Protein AF-A0A089M1X4-F1 (afdb_monomer_lite)

Sequence (111 aa):
MLKLSGKDESFINGYEDIHYHYIYPRDLEDVSRQVPHSAPTNIDGYKPVYIDMWSKLSNYWDVDEIKKSIRIIAKDFLGLYTENVEFIDIPTFEETKLSYEQDYKPFVNEN

Secondary structure (DSSP, 8-state):
-----SS-HHHHHSS-SEEEEEEPPSSTTGGGG--SSSPPP-TTSPPPSEEEEEE-S-SS--HHHHHHHHHHHHHHHH----S---------HHHHHHHIIIIIHHHH---

Radius of gyration: 15.48 Å; chains: 1; bounding box: 36×33×36 Å

Structure (mmCIF, N/CA/C/O backbone):
data_AF-A0A089M1X4-F1
#
_entry.id   AF-A0A089M1X4-F1
#
loop_
_atom_site.group_PDB
_atom_site.id
_atom_site.type_symbol
_atom_site.label_atom_id
_atom_site.label_alt_id
_atom_site.label_comp_id
_atom_site.label_asym_id
_atom_site.label_entity_id
_atom_site.label_seq_id
_atom_site.pdbx_PDB_ins_code
_atom_site.Cartn_x
_atom_site.Cartn_y
_atom_site.Cartn_z
_atom_site.occupancy
_atom_site.B_iso_or_equiv
_atom_site.auth_seq_id
_atom_site.auth_comp_id
_atom_site.auth_asym_id
_atom_site.auth_atom_id
_atom_site.pdbx_PDB_model_num
ATOM 1 N N . MET A 1 1 ? -15.295 19.631 -4.285 1.00 28.47 1 MET A N 1
ATOM 2 C CA . MET A 1 1 ? -15.357 18.443 -5.159 1.00 28.47 1 MET A CA 1
ATOM 3 C C . MET A 1 1 ? -14.029 18.376 -5.895 1.00 28.47 1 MET A C 1
ATOM 5 O O . MET A 1 1 ? -13.820 19.151 -6.817 1.00 28.47 1 MET A O 1
ATOM 9 N N . LEU A 1 2 ? -13.088 17.576 -5.392 1.00 27.77 2 LEU A N 1
ATOM 10 C CA . LEU A 1 2 ? -11.815 17.336 -6.073 1.00 27.77 2 LEU A CA 1
ATOM 11 C C . LEU A 1 2 ? -12.088 16.350 -7.207 1.00 27.77 2 LEU A C 1
ATOM 13 O O . LEU A 1 2 ? -12.597 15.259 -6.968 1.00 27.77 2 LEU A O 1
ATOM 17 N N . LYS A 1 3 ? -11.838 16.784 -8.441 1.00 27.38 3 LYS A N 1
ATOM 18 C CA . LYS A 1 3 ? -11.989 15.965 -9.639 1.00 27.38 3 LYS A CA 1
ATOM 19 C C . LYS A 1 3 ? -10.617 15.362 -9.928 1.00 27.38 3 LYS A C 1
ATOM 21 O O . LYS A 1 3 ? -9.752 16.055 -10.450 1.00 27.38 3 LYS A O 1
ATOM 26 N N . LEU A 1 4 ? -10.407 14.118 -9.511 1.00 41.12 4 LEU A N 1
ATOM 27 C CA . LEU A 1 4 ? -9.231 13.348 -9.905 1.00 41.12 4 LEU A CA 1
ATOM 28 C C . LEU A 1 4 ? -9.490 12.849 -11.331 1.00 41.12 4 LEU A C 1
ATOM 30 O O . LEU A 1 4 ? -10.476 12.159 -11.581 1.00 41.12 4 LEU A O 1
ATOM 34 N N . SER A 1 5 ? -8.685 13.305 -12.286 1.00 40.34 5 SER A N 1
ATOM 35 C CA . SER A 1 5 ? -8.747 12.864 -13.678 1.00 40.34 5 SER A CA 1
ATOM 36 C C . SER A 1 5 ? -7.725 11.759 -13.915 1.00 40.34 5 SER A C 1
ATOM 38 O O . SER A 1 5 ? -6.541 12.003 -13.708 1.00 40.34 5 SER A O 1
ATOM 40 N N . GLY A 1 6 ? -8.180 10.614 -14.431 1.00 51.19 6 GLY A N 1
ATOM 41 C CA . GLY A 1 6 ? -7.331 9.589 -15.046 1.00 51.19 6 GLY A CA 1
ATOM 42 C C . GLY A 1 6 ? -7.354 8.239 -14.328 1.00 51.19 6 GLY A C 1
ATOM 43 O O . GLY A 1 6 ? -7.007 8.174 -13.160 1.00 51.19 6 GLY A O 1
ATOM 44 N N . LYS A 1 7 ? -7.736 7.194 -15.083 1.00 51.78 7 LYS A N 1
ATOM 45 C CA . LYS A 1 7 ? -7.673 5.750 -14.774 1.00 51.78 7 LYS A CA 1
ATOM 46 C C . LYS A 1 7 ? -8.398 5.308 -13.502 1.00 51.78 7 LYS A C 1
ATOM 48 O O . LYS A 1 7 ? -7.845 5.365 -12.422 1.00 51.78 7 LYS A O 1
ATOM 53 N N . ASP A 1 8 ? -9.649 4.887 -13.696 1.00 63.62 8 ASP A N 1
ATOM 54 C CA . ASP A 1 8 ? -10.321 3.759 -13.010 1.00 63.62 8 ASP A CA 1
ATOM 55 C C . ASP A 1 8 ? -11.827 4.000 -12.816 1.00 63.62 8 ASP A C 1
ATOM 57 O O . ASP A 1 8 ? -12.444 3.633 -11.815 1.00 63.62 8 ASP A O 1
ATOM 61 N N . GLU A 1 9 ? -12.481 4.555 -13.842 1.00 68.44 9 GLU A N 1
ATOM 62 C CA . GLU A 1 9 ? -13.946 4.515 -13.941 1.00 68.44 9 GLU A CA 1
ATOM 63 C C . GLU A 1 9 ? -14.479 3.072 -13.896 1.00 68.44 9 GLU A C 1
ATOM 65 O O . GLU A 1 9 ? -15.586 2.839 -13.409 1.00 68.44 9 GLU A O 1
ATOM 70 N N . SER A 1 10 ? -13.690 2.099 -14.367 1.00 77.62 10 SER A N 1
ATOM 71 C CA . SER A 1 10 ? -13.990 0.670 -14.258 1.00 77.62 10 SER A CA 1
ATOM 72 C C . SER A 1 10 ? -14.010 0.196 -12.813 1.00 77.62 10 SER A C 1
ATOM 74 O O . SER A 1 10 ? -14.933 -0.528 -12.454 1.00 77.62 10 SER A O 1
ATOM 76 N N . PHE A 1 11 ? -13.054 0.614 -11.973 1.00 83.00 11 PHE A N 1
ATOM 77 C CA . PHE A 1 11 ? -13.112 0.299 -10.550 1.00 83.00 11 PHE A CA 1
ATOM 78 C C . PHE A 1 11 ? -14.318 0.980 -9.932 1.00 83.00 11 PHE A C 1
ATOM 80 O O . PHE A 1 11 ? -15.140 0.285 -9.357 1.00 83.00 11 PHE A O 1
ATOM 87 N N . ILE A 1 12 ? -14.493 2.296 -10.109 1.00 81.56 12 ILE A N 1
ATOM 88 C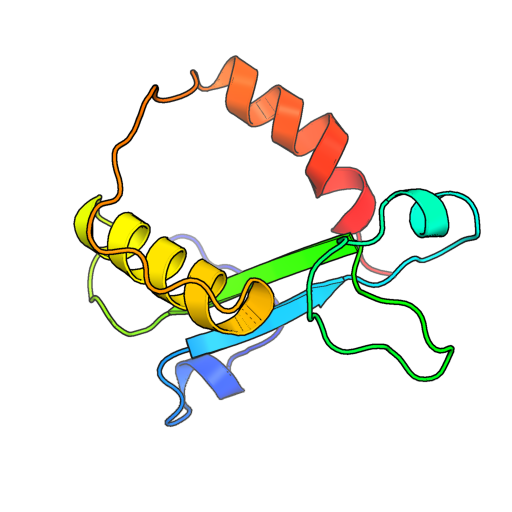 CA . ILE A 1 12 ? -15.588 3.065 -9.491 1.00 81.56 12 ILE A CA 1
ATOM 89 C C . ILE A 1 12 ? -16.957 2.434 -9.788 1.00 81.56 12 ILE A C 1
ATOM 91 O O . ILE A 1 12 ? -17.757 2.253 -8.868 1.00 81.56 12 ILE A O 1
ATOM 95 N N . ASN A 1 13 ? -17.197 2.020 -11.034 1.00 84.56 13 ASN A N 1
ATOM 96 C CA . ASN A 1 13 ? -18.460 1.406 -11.460 1.00 84.56 13 ASN A CA 1
ATOM 97 C C . ASN A 1 13 ? -18.487 -0.132 -11.353 1.00 84.56 13 ASN A C 1
ATOM 99 O O . ASN A 1 13 ? -19.526 -0.744 -11.594 1.00 84.56 13 ASN A O 1
ATOM 103 N N . GLY A 1 14 ? -17.359 -0.761 -11.029 1.00 85.38 14 GLY A N 1
ATOM 104 C CA . GLY A 1 14 ? -17.207 -2.209 -10.930 1.00 85.38 14 GLY A CA 1
ATOM 105 C C . GLY A 1 14 ? -17.670 -2.790 -9.594 1.00 85.38 14 GLY A C 1
ATOM 106 O O . GLY A 1 14 ? -18.038 -2.068 -8.666 1.00 85.38 14 GLY A O 1
ATOM 107 N N . TYR A 1 15 ? -17.615 -4.118 -9.494 1.00 86.56 15 TYR A N 1
ATOM 108 C CA . TYR A 1 15 ? -18.019 -4.877 -8.301 1.00 86.56 15 TYR A CA 1
ATOM 109 C C . TYR A 1 15 ? -16.885 -5.118 -7.301 1.00 86.56 15 TYR A C 1
ATOM 111 O O . TYR A 1 15 ? -17.138 -5.637 -6.219 1.00 86.56 15 TYR A O 1
ATOM 119 N N . GLU A 1 16 ? -15.643 -4.798 -7.667 1.00 88.94 16 GLU A N 1
ATOM 120 C CA . GLU A 1 16 ? -14.503 -4.959 -6.770 1.00 88.94 16 GLU A CA 1
ATOM 121 C C . GLU A 1 16 ? -14.574 -3.934 -5.635 1.00 88.94 16 GLU A C 1
ATOM 123 O O . GLU A 1 16 ? -14.797 -2.742 -5.867 1.00 88.94 16 GLU A O 1
ATOM 128 N N . ASP A 1 17 ? -14.374 -4.417 -4.408 1.00 90.31 17 ASP A N 1
ATOM 129 C CA . ASP A 1 17 ? -14.304 -3.570 -3.217 1.00 90.31 17 ASP A CA 1
ATOM 130 C C . ASP A 1 17 ? -12.912 -2.964 -3.031 1.00 90.31 17 ASP A C 1
ATOM 132 O O . ASP A 1 17 ? -12.792 -1.855 -2.514 1.00 90.31 17 ASP A O 1
ATOM 136 N N . ILE A 1 18 ? -11.873 -3.691 -3.454 1.00 91.44 18 ILE A N 1
ATOM 137 C CA . ILE A 1 18 ? -10.465 -3.303 -3.363 1.00 91.44 18 ILE A CA 1
ATOM 138 C C . ILE A 1 18 ? -9.832 -3.400 -4.743 1.00 91.44 18 ILE A C 1
ATOM 140 O O . ILE A 1 18 ? -9.988 -4.414 -5.419 1.00 91.44 18 ILE A O 1
ATOM 144 N N . HIS A 1 19 ? -9.075 -2.375 -5.115 1.00 91.19 19 HIS A N 1
ATOM 145 C CA . HIS A 1 19 ? -8.247 -2.369 -6.311 1.00 91.19 19 HIS A CA 1
ATOM 146 C C . HIS A 1 19 ? -6.828 -1.931 -5.971 1.00 91.19 19 HIS A C 1
ATOM 148 O O . HIS A 1 19 ? -6.625 -1.047 -5.137 1.00 91.19 19 HIS A O 1
ATOM 154 N N . TYR A 1 20 ? -5.853 -2.559 -6.621 1.00 91.31 20 TYR A N 1
ATOM 155 C CA . TYR A 1 20 ? -4.447 -2.213 -6.482 1.00 91.31 20 TYR A CA 1
ATOM 156 C C . TYR A 1 20 ? -3.905 -1.706 -7.807 1.00 91.31 20 TYR A C 1
ATOM 158 O O . TYR A 1 20 ? -3.995 -2.394 -8.824 1.00 91.31 20 TYR A O 1
ATOM 166 N N . HIS A 1 21 ? -3.270 -0.544 -7.759 1.00 89.19 21 HIS A N 1
ATOM 167 C CA . HIS A 1 21 ? -2.479 -0.016 -8.852 1.00 89.19 21 HIS A CA 1
ATOM 168 C C . HIS A 1 21 ? -0.991 -0.157 -8.515 1.00 89.19 21 HIS A C 1
ATOM 170 O O . HIS A 1 21 ? -0.557 0.095 -7.389 1.00 89.19 21 HIS A O 1
ATOM 176 N N . TYR A 1 22 ? -0.204 -0.592 -9.497 1.00 91.25 22 TYR A N 1
ATOM 177 C CA . TYR A 1 22 ? 1.209 -0.910 -9.323 1.00 91.25 22 TYR A CA 1
ATOM 178 C C . TYR A 1 22 ? 2.059 -0.001 -10.197 1.00 91.25 22 TYR A C 1
ATOM 180 O O . TYR A 1 22 ? 1.866 0.059 -11.412 1.00 91.25 22 TYR A O 1
ATOM 188 N N . ILE A 1 23 ? 3.050 0.648 -9.590 1.00 91.19 23 ILE A N 1
ATOM 189 C CA . ILE A 1 23 ? 4.081 1.375 -10.329 1.00 91.19 23 ILE A CA 1
ATOM 190 C C . ILE A 1 23 ? 5.332 0.509 -10.339 1.00 91.19 23 ILE A C 1
ATOM 192 O O . ILE A 1 23 ? 5.841 0.139 -9.282 1.00 91.19 23 ILE A O 1
ATOM 196 N N . TYR A 1 24 ? 5.812 0.164 -11.529 1.00 92.44 24 TYR A N 1
ATOM 197 C CA . TYR A 1 24 ? 7.001 -0.664 -11.730 1.00 92.44 24 TYR A CA 1
ATOM 198 C C . TYR A 1 24 ? 8.249 0.193 -11.984 1.00 92.44 24 TYR A C 1
ATOM 200 O O . TYR A 1 24 ? 8.110 1.354 -12.374 1.00 92.44 24 TYR A O 1
ATOM 208 N N . PRO A 1 25 ? 9.461 -0.361 -11.781 1.00 93.06 25 PRO A N 1
ATOM 209 C CA . PRO A 1 25 ? 10.701 0.321 -12.127 1.00 93.06 25 PRO A CA 1
ATOM 210 C C . PRO A 1 25 ? 10.702 0.826 -13.569 1.00 93.06 25 PRO A C 1
ATOM 212 O O . PRO A 1 25 ? 10.330 0.089 -14.484 1.00 93.06 25 PRO A O 1
ATOM 215 N N . ARG A 1 26 ? 11.138 2.071 -13.773 1.00 89.31 26 ARG A N 1
ATOM 216 C CA . ARG A 1 26 ? 11.255 2.672 -15.113 1.00 89.31 26 ARG A CA 1
ATOM 217 C C . ARG A 1 26 ? 12.651 2.489 -15.698 1.00 89.31 26 ARG A C 1
ATOM 219 O O . ARG A 1 26 ? 12.810 2.438 -16.914 1.00 89.31 26 ARG A O 1
ATOM 226 N N . ASP A 1 27 ? 13.648 2.384 -14.827 1.00 90.00 27 ASP A N 1
ATOM 227 C CA . ASP A 1 27 ? 15.055 2.220 -15.164 1.00 90.00 27 ASP A CA 1
ATOM 228 C C . ASP A 1 27 ? 15.790 1.361 -14.116 1.00 90.00 27 ASP A C 1
ATOM 230 O O . ASP A 1 27 ? 15.201 0.841 -13.165 1.00 90.00 27 ASP A O 1
ATOM 234 N N . LEU A 1 28 ? 17.100 1.181 -14.314 1.00 89.62 28 LEU A N 1
ATOM 235 C CA . LEU A 1 28 ? 17.949 0.377 -13.434 1.00 89.62 28 LEU A CA 1
ATOM 236 C C . LEU A 1 28 ? 18.134 0.979 -12.034 1.00 89.62 28 LEU A C 1
ATOM 238 O O . LEU A 1 28 ? 18.479 0.239 -11.113 1.00 89.62 28 LEU A O 1
ATOM 242 N N . GLU A 1 29 ? 17.933 2.285 -11.856 1.00 89.50 29 GLU A N 1
ATOM 243 C CA . GLU A 1 29 ? 18.012 2.916 -10.538 1.00 89.50 29 GLU A CA 1
ATOM 244 C C . GLU A 1 29 ? 16.800 2.502 -9.693 1.00 89.50 29 GLU A C 1
ATOM 246 O O . GLU A 1 29 ? 16.951 2.045 -8.552 1.00 89.50 29 GLU A O 1
ATOM 251 N N . ASP A 1 30 ? 15.611 2.542 -10.299 1.00 91.00 30 ASP A N 1
ATOM 252 C CA . ASP A 1 30 ? 14.349 2.155 -9.667 1.00 91.00 30 ASP A CA 1
ATOM 253 C C . ASP A 1 30 ? 14.319 0.670 -9.244 1.00 91.00 30 ASP A C 1
ATOM 255 O O . ASP A 1 30 ? 13.630 0.313 -8.287 1.00 91.00 30 ASP A O 1
ATOM 259 N N . VAL A 1 31 ? 15.100 -0.211 -9.888 1.00 92.25 31 VAL A N 1
ATOM 260 C CA . VAL A 1 31 ? 15.198 -1.647 -9.533 1.00 92.25 31 VAL A CA 1
ATOM 261 C C . VAL A 1 31 ? 15.602 -1.840 -8.067 1.00 92.25 31 VAL A C 1
ATOM 263 O O . VAL A 1 31 ? 15.142 -2.780 -7.416 1.00 92.25 31 VAL A O 1
ATOM 266 N N . SER A 1 32 ? 16.431 -0.952 -7.519 1.00 91.69 32 SER A N 1
ATOM 267 C CA . SER A 1 32 ? 16.843 -1.010 -6.110 1.00 91.69 32 SER A CA 1
ATOM 268 C C . SER A 1 32 ? 15.732 -0.631 -5.120 1.00 91.69 32 SER A C 1
ATOM 270 O O . SER A 1 32 ? 15.835 -0.954 -3.938 1.00 91.69 32 SER A O 1
ATOM 272 N N . ARG A 1 33 ? 14.662 0.016 -5.597 1.00 90.19 33 ARG A N 1
ATOM 273 C CA . ARG A 1 33 ? 13.526 0.505 -4.799 1.00 90.19 33 ARG A CA 1
ATOM 274 C C . ARG A 1 33 ? 12.318 -0.431 -4.832 1.00 90.19 33 ARG A C 1
ATOM 276 O O . ARG A 1 33 ? 11.255 -0.078 -4.331 1.00 90.19 33 ARG A O 1
ATOM 283 N N . GLN A 1 34 ? 12.458 -1.609 -5.438 1.00 92.62 34 GLN A N 1
ATOM 284 C CA . GLN A 1 34 ? 11.389 -2.601 -5.490 1.00 92.62 34 GLN A CA 1
ATOM 285 C C . GLN A 1 34 ? 10.940 -3.001 -4.087 1.00 92.62 34 GLN A C 1
ATOM 287 O O . GLN A 1 34 ? 11.751 -3.222 -3.183 1.00 92.62 34 GLN A O 1
ATOM 292 N N . VAL A 1 35 ? 9.635 -3.180 -3.931 1.00 88.69 35 VAL A N 1
ATOM 293 C CA . VAL A 1 35 ? 9.067 -3.660 -2.682 1.00 88.69 35 VAL A CA 1
ATOM 294 C C . VAL A 1 35 ? 9.575 -5.073 -2.350 1.00 88.69 35 VAL A C 1
ATOM 296 O O . VAL A 1 35 ? 9.611 -5.953 -3.220 1.00 88.69 35 VAL A O 1
ATOM 299 N N . PRO A 1 36 ? 9.933 -5.356 -1.086 1.00 85.31 36 PRO A N 1
ATOM 300 C CA . PRO A 1 36 ? 10.473 -6.665 -0.715 1.00 85.31 36 PRO A CA 1
ATOM 301 C C . PRO A 1 36 ? 9.395 -7.762 -0.650 1.00 85.31 36 PRO A C 1
ATOM 303 O O . PRO A 1 36 ? 9.706 -8.952 -0.722 1.00 85.31 36 PRO A O 1
ATOM 306 N N . HIS A 1 37 ? 8.123 -7.382 -0.534 1.00 86.56 37 HIS A N 1
ATOM 307 C CA . HIS A 1 37 ? 7.002 -8.270 -0.224 1.00 86.56 37 HIS A CA 1
ATOM 308 C C . HIS A 1 37 ? 6.418 -9.007 -1.444 1.00 86.56 37 HIS A C 1
ATOM 310 O O . HIS A 1 37 ? 6.953 -8.932 -2.553 1.00 86.56 37 HIS A O 1
ATOM 316 N N . SER A 1 38 ? 5.339 -9.768 -1.245 1.00 89.94 38 SER A N 1
ATOM 317 C CA . SER A 1 38 ? 4.742 -10.682 -2.237 1.00 89.94 38 SER A CA 1
ATOM 318 C C . SER A 1 38 ? 3.889 -9.961 -3.289 1.00 89.94 38 SER A C 1
ATOM 320 O O . SER A 1 38 ? 2.740 -10.312 -3.521 1.00 89.94 38 SER A O 1
ATOM 322 N N . ALA A 1 39 ? 4.437 -8.913 -3.902 1.00 92.38 39 ALA A N 1
ATOM 323 C CA . ALA A 1 39 ? 3.774 -8.152 -4.955 1.00 92.38 39 ALA A CA 1
ATOM 324 C C . ALA A 1 39 ? 3.950 -8.803 -6.343 1.00 92.38 39 ALA A C 1
ATOM 326 O O . ALA A 1 39 ? 4.975 -9.457 -6.572 1.00 92.38 39 ALA A O 1
ATOM 327 N N . PRO A 1 40 ? 2.987 -8.628 -7.270 1.00 93.44 40 PRO A N 1
ATOM 328 C CA . PRO A 1 40 ? 3.051 -9.229 -8.599 1.00 93.44 40 PRO A CA 1
ATOM 329 C C . PRO A 1 40 ? 4.190 -8.634 -9.426 1.00 93.44 40 PRO A C 1
ATOM 331 O O . PRO A 1 40 ? 4.416 -7.425 -9.411 1.00 93.44 40 PRO A O 1
ATOM 334 N N . THR A 1 41 ? 4.884 -9.473 -10.187 1.00 95.38 41 THR A N 1
ATOM 335 C CA . THR A 1 41 ? 5.932 -9.023 -11.107 1.00 95.38 41 THR A CA 1
ATOM 336 C C . THR A 1 41 ? 5.351 -8.588 -12.452 1.00 95.38 41 THR A C 1
ATOM 338 O O . THR A 1 41 ? 4.360 -9.161 -12.908 1.00 95.38 41 THR A O 1
ATOM 341 N N . ASN A 1 42 ? 5.987 -7.624 -13.119 1.00 92.38 42 ASN A N 1
ATOM 342 C CA . ASN A 1 42 ? 5.695 -7.303 -14.518 1.00 92.38 42 ASN A CA 1
ATOM 343 C C . ASN A 1 42 ? 6.263 -8.378 -15.476 1.00 92.38 42 ASN A C 1
ATOM 345 O O . ASN A 1 42 ? 6.808 -9.397 -15.044 1.00 92.38 42 ASN A O 1
ATOM 349 N N . ILE A 1 43 ? 6.151 -8.139 -16.789 1.00 93.62 43 ILE A N 1
ATOM 350 C CA . ILE A 1 43 ? 6.636 -9.058 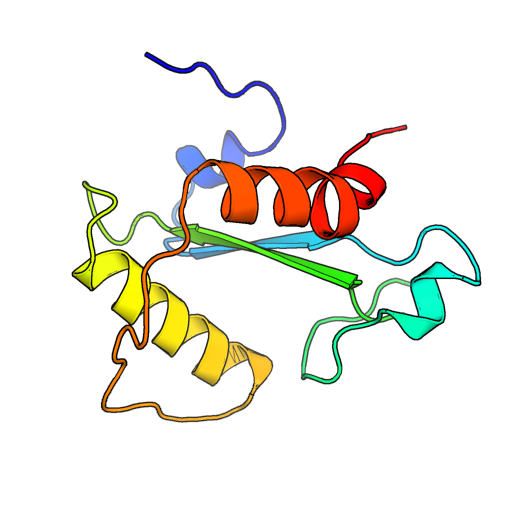-17.837 1.00 93.62 43 ILE A CA 1
ATOM 351 C C . ILE A 1 43 ? 8.152 -9.307 -17.795 1.00 93.62 43 ILE A C 1
ATOM 353 O O . ILE A 1 43 ? 8.603 -10.355 -18.251 1.00 93.62 43 ILE A O 1
ATOM 357 N N . ASP A 1 44 ? 8.917 -8.381 -17.215 1.00 92.50 44 ASP A N 1
ATOM 358 C CA . ASP A 1 44 ? 10.376 -8.448 -17.100 1.00 92.50 44 ASP A CA 1
ATOM 359 C C . ASP A 1 44 ? 10.830 -9.082 -15.772 1.00 92.50 44 ASP A C 1
ATOM 361 O O . ASP A 1 44 ? 12.024 -9.209 -15.506 1.00 92.50 44 ASP A O 1
ATOM 365 N N . GLY A 1 45 ? 9.883 -9.499 -14.923 1.00 94.44 45 GLY A N 1
ATOM 366 C CA . GLY A 1 45 ? 10.161 -10.125 -13.632 1.00 94.44 45 GLY A CA 1
ATOM 367 C C . GLY A 1 45 ? 10.431 -9.142 -12.490 1.00 94.44 45 GLY A C 1
ATOM 368 O O . GLY A 1 45 ? 10.789 -9.579 -11.395 1.00 94.44 45 GLY A O 1
ATOM 369 N N . TYR A 1 46 ? 10.233 -7.837 -12.698 1.00 95.44 46 TYR A N 1
ATOM 370 C CA . TYR A 1 46 ? 10.391 -6.829 -11.651 1.00 95.44 46 TYR A CA 1
ATOM 371 C C . TYR A 1 46 ? 9.122 -6.684 -10.814 1.00 95.44 46 TYR A C 1
ATOM 373 O O . TYR A 1 46 ? 8.013 -6.631 -11.344 1.00 95.44 46 TYR A O 1
ATOM 381 N N . LYS A 1 47 ? 9.287 -6.592 -9.495 1.00 95.69 47 LYS A N 1
ATOM 382 C CA . LYS A 1 47 ? 8.244 -6.198 -8.542 1.00 95.69 47 LYS A CA 1
ATOM 383 C C . LYS A 1 47 ? 7.987 -4.687 -8.626 1.00 95.69 47 LYS A C 1
ATOM 385 O O . LYS A 1 47 ? 8.848 -3.952 -9.107 1.00 95.69 47 LYS A O 1
ATOM 390 N N . PRO A 1 48 ? 6.828 -4.199 -8.161 1.00 93.88 48 PRO A N 1
ATOM 391 C CA . PRO A 1 48 ? 6.563 -2.770 -8.122 1.00 93.88 48 PRO A CA 1
ATOM 392 C C . PRO A 1 48 ? 7.485 -2.035 -7.146 1.00 93.88 48 PRO A C 1
ATOM 394 O O . PRO A 1 48 ? 8.000 -2.618 -6.195 1.00 93.88 48 PRO A O 1
ATOM 397 N N . VAL A 1 49 ? 7.653 -0.737 -7.378 1.00 92.94 49 VAL A N 1
ATOM 398 C CA . VAL A 1 49 ? 8.243 0.226 -6.439 1.00 92.94 49 VAL A CA 1
ATOM 399 C C . VAL A 1 49 ? 7.175 0.859 -5.543 1.00 92.94 49 VAL A C 1
ATOM 401 O O . VAL A 1 49 ? 7.442 1.124 -4.377 1.00 92.94 49 VAL A O 1
ATOM 404 N N . TYR A 1 50 ? 5.949 1.022 -6.054 1.00 89.62 50 TYR A N 1
ATOM 405 C CA . TYR A 1 50 ? 4.794 1.525 -5.306 1.00 89.62 50 TYR A CA 1
ATOM 406 C C . TYR A 1 50 ? 3.567 0.640 -5.506 1.00 89.62 50 TYR A C 1
ATOM 408 O O . TYR A 1 50 ? 3.325 0.121 -6.601 1.00 89.62 50 TYR A O 1
ATOM 416 N N . ILE A 1 51 ? 2.788 0.506 -4.434 1.00 89.56 51 ILE A N 1
ATOM 417 C CA . ILE A 1 51 ? 1.453 -0.088 -4.447 1.00 89.56 51 ILE A CA 1
ATOM 418 C C . ILE A 1 51 ? 0.475 0.962 -3.943 1.00 89.56 51 ILE A C 1
ATOM 420 O O . ILE A 1 51 ? 0.526 1.342 -2.773 1.00 89.56 51 ILE A O 1
ATOM 424 N N . ASP A 1 52 ? -0.439 1.361 -4.815 1.00 88.31 52 ASP A N 1
ATOM 425 C CA . ASP A 1 52 ? -1.557 2.227 -4.475 1.00 88.31 52 ASP A CA 1
ATOM 426 C C . ASP A 1 52 ? -2.800 1.352 -4.278 1.00 88.31 52 ASP A C 1
ATOM 428 O O . ASP A 1 52 ? -3.096 0.483 -5.099 1.00 88.31 52 ASP A O 1
ATOM 432 N N . MET A 1 53 ? -3.528 1.558 -3.181 1.00 89.75 53 MET A N 1
ATOM 433 C CA . MET A 1 53 ? -4.741 0.805 -2.852 1.00 89.75 53 MET A CA 1
ATOM 434 C C . MET A 1 53 ? -5.955 1.721 -2.887 1.00 89.75 53 MET A C 1
ATOM 436 O O . MET A 1 53 ? -5.974 2.778 -2.257 1.00 89.75 53 MET A O 1
ATOM 440 N N . TRP A 1 54 ? -6.982 1.294 -3.609 1.00 87.81 54 TRP A N 1
ATOM 441 C CA . TRP A 1 54 ? -8.275 1.953 -3.674 1.00 87.81 54 TRP A CA 1
ATOM 442 C C . TRP A 1 54 ? -9.306 1.043 -3.009 1.00 87.81 54 TRP A C 1
ATOM 444 O O . TRP A 1 54 ? -9.311 -0.166 -3.234 1.00 87.81 54 TRP A O 1
ATOM 454 N N . SER A 1 55 ? -10.170 1.620 -2.176 1.00 87.50 55 SER A N 1
ATOM 455 C CA . SER A 1 55 ? -11.152 0.884 -1.378 1.00 87.50 55 SER A CA 1
ATOM 456 C C . SER A 1 55 ? -12.523 1.545 -1.460 1.00 87.50 55 SER A C 1
ATOM 458 O O . SER A 1 55 ? -12.635 2.768 -1.371 1.00 87.50 55 SER A O 1
ATOM 460 N N . LYS A 1 56 ? -13.568 0.724 -1.591 1.00 86.25 56 LYS A N 1
ATOM 461 C CA . LYS A 1 56 ? -14.985 1.108 -1.446 1.00 86.25 56 LYS A CA 1
ATOM 462 C C . LYS A 1 56 ? -15.598 0.629 -0.132 1.00 86.25 56 LYS A C 1
ATOM 464 O O . LYS A 1 56 ? -16.809 0.705 0.057 1.00 86.25 56 LYS A O 1
ATOM 469 N N . LEU A 1 57 ? -14.779 0.097 0.770 1.00 85.50 57 LEU A N 1
ATOM 470 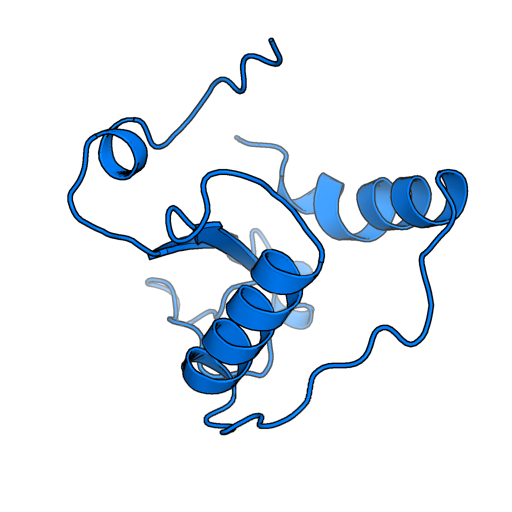C CA . LEU A 1 57 ? -15.249 -0.539 1.997 1.00 85.50 57 LEU A CA 1
ATOM 471 C C . LEU A 1 57 ? -15.835 0.446 3.015 1.00 85.50 57 LEU A C 1
ATOM 473 O O . LEU A 1 57 ? -16.514 0.006 3.948 1.00 85.50 57 LEU A O 1
ATOM 477 N N . SER A 1 58 ? -15.594 1.743 2.829 1.00 80.31 58 SER A N 1
ATOM 478 C CA . SER A 1 58 ? -16.187 2.815 3.615 1.00 80.31 58 SER A CA 1
ATOM 479 C C . SER A 1 58 ? -16.656 3.965 2.728 1.00 80.31 58 SER A C 1
ATOM 481 O O . SER A 1 58 ? -16.055 4.290 1.706 1.00 80.31 58 SER A O 1
ATOM 483 N N . ASN A 1 59 ? -17.728 4.622 3.174 1.00 74.88 59 ASN A N 1
ATOM 484 C CA . ASN A 1 59 ? -18.227 5.859 2.575 1.00 74.88 59 ASN A CA 1
ATOM 485 C C . ASN A 1 59 ? -17.363 7.078 2.943 1.00 74.88 59 ASN A C 1
ATOM 487 O O . ASN A 1 59 ? -17.489 8.129 2.314 1.00 74.88 59 ASN A O 1
ATOM 491 N N . TYR A 1 60 ? -16.519 6.953 3.972 1.00 76.88 60 TYR A N 1
ATOM 492 C CA . TYR A 1 60 ? -15.667 8.022 4.481 1.00 76.88 60 TYR A CA 1
ATOM 493 C C . TYR A 1 60 ? -14.238 7.526 4.681 1.00 76.88 60 TYR A C 1
ATOM 495 O O . TYR A 1 60 ? -14.002 6.410 5.141 1.00 76.88 60 TYR A O 1
ATOM 503 N N . TRP A 1 61 ? -13.281 8.391 4.360 1.00 75.00 61 TRP A N 1
ATOM 504 C CA . TRP A 1 61 ? -11.867 8.155 4.626 1.00 75.00 61 TRP A CA 1
ATOM 505 C C . TRP A 1 61 ? -11.549 8.573 6.064 1.00 75.00 61 TRP A C 1
ATOM 507 O O . TRP A 1 61 ? -11.130 9.701 6.326 1.00 75.00 61 TRP A O 1
ATOM 517 N N . ASP A 1 62 ? -11.842 7.680 7.005 1.00 84.12 62 ASP A N 1
ATOM 518 C CA . ASP A 1 62 ? -11.572 7.863 8.428 1.00 84.12 62 ASP A CA 1
ATOM 519 C C . ASP A 1 62 ? -10.464 6.922 8.933 1.00 84.12 62 ASP A C 1
ATOM 521 O O . ASP A 1 62 ? -9.897 6.109 8.201 1.00 84.12 62 ASP A O 1
ATOM 525 N N . VAL A 1 63 ? -10.117 7.075 10.211 1.00 86.31 63 VAL A N 1
ATOM 526 C CA . VAL A 1 63 ? -9.065 6.296 10.880 1.00 86.31 63 VAL A CA 1
ATOM 527 C C . VAL A 1 63 ? -9.343 4.792 10.812 1.00 86.31 63 VAL A C 1
ATOM 529 O O . VAL A 1 63 ? -8.401 4.007 10.674 1.00 86.31 63 VAL A O 1
ATOM 532 N N . ASP A 1 64 ? -10.607 4.377 10.894 1.00 87.75 64 ASP A N 1
ATOM 533 C CA . ASP A 1 64 ? -10.977 2.963 10.875 1.00 87.75 64 ASP A CA 1
ATOM 534 C C . ASP A 1 64 ? -10.791 2.363 9.480 1.00 87.75 64 ASP A C 1
ATOM 536 O O . ASP A 1 64 ? -10.262 1.252 9.360 1.00 87.75 64 ASP A O 1
ATOM 540 N N . GLU A 1 65 ? -11.122 3.115 8.428 1.00 88.75 65 GLU A N 1
ATOM 541 C CA . GLU A 1 65 ? -10.866 2.705 7.046 1.00 88.75 65 GLU A CA 1
ATOM 542 C C . GLU A 1 65 ? -9.365 2.587 6.752 1.00 88.75 65 GLU A C 1
ATOM 544 O O . GLU A 1 65 ? -8.934 1.612 6.125 1.00 88.75 65 GLU A O 1
ATOM 549 N N . ILE A 1 66 ? -8.539 3.504 7.273 1.00 88.88 66 ILE A N 1
ATOM 550 C CA . ILE A 1 66 ? -7.078 3.392 7.156 1.00 88.88 66 ILE A CA 1
ATOM 551 C C . ILE A 1 66 ? -6.596 2.111 7.849 1.00 88.88 66 ILE A C 1
ATOM 553 O O . ILE A 1 66 ? -5.884 1.312 7.240 1.00 88.88 66 ILE A O 1
ATOM 557 N N . LYS A 1 67 ? -7.019 1.845 9.094 1.00 91.81 67 LYS A N 1
ATOM 558 C CA . LYS A 1 67 ? -6.633 0.614 9.813 1.00 91.81 67 LYS A CA 1
ATOM 559 C C . LYS A 1 67 ? -7.067 -0.645 9.070 1.00 91.81 67 LYS A C 1
ATOM 561 O O . LYS A 1 67 ? -6.318 -1.620 9.027 1.00 91.81 67 LYS A O 1
ATOM 566 N N . LYS A 1 68 ? -8.272 -0.650 8.500 1.00 91.69 68 LYS A N 1
ATOM 567 C CA . LYS A 1 68 ? -8.792 -1.770 7.708 1.00 91.69 68 LYS A CA 1
ATOM 568 C C . LYS A 1 68 ? -7.953 -1.996 6.451 1.00 91.69 68 LYS A C 1
ATOM 570 O O . LYS A 1 68 ? -7.548 -3.130 6.208 1.00 91.69 68 LYS A O 1
ATOM 575 N N . SER A 1 69 ? -7.631 -0.930 5.726 1.00 92.25 69 SER A N 1
ATOM 576 C CA . SER A 1 69 ? -6.783 -0.981 4.532 1.00 92.25 69 SER A CA 1
ATOM 577 C C . SER A 1 69 ? -5.389 -1.527 4.849 1.00 92.25 69 SER A C 1
ATOM 579 O O . SER A 1 69 ? -4.915 -2.439 4.177 1.00 92.25 69 SER A O 1
ATOM 581 N N . ILE A 1 70 ? -4.773 -1.077 5.948 1.00 91.81 70 ILE A N 1
ATOM 582 C CA . ILE A 1 70 ? -3.471 -1.593 6.400 1.00 91.81 70 ILE A CA 1
ATOM 583 C C . ILE A 1 70 ? -3.524 -3.094 6.705 1.00 91.81 70 ILE A C 1
ATOM 585 O O . ILE A 1 70 ? -2.618 -3.827 6.311 1.00 91.81 70 ILE A O 1
ATOM 589 N N . ARG A 1 71 ? -4.584 -3.586 7.362 1.00 94.50 71 ARG A N 1
ATOM 590 C CA . ARG A 1 71 ? -4.749 -5.031 7.616 1.00 94.50 71 ARG A CA 1
ATOM 591 C C . ARG A 1 71 ? -4.857 -5.834 6.321 1.00 94.50 71 ARG A C 1
ATOM 593 O O . ARG A 1 71 ? -4.306 -6.930 6.247 1.00 94.50 71 ARG A O 1
ATOM 600 N N . ILE A 1 72 ? -5.563 -5.303 5.325 1.00 94.19 72 ILE A N 1
ATOM 601 C CA . ILE A 1 72 ? -5.714 -5.938 4.011 1.00 94.19 72 ILE A CA 1
ATOM 602 C C . ILE A 1 72 ? -4.350 -6.013 3.310 1.00 94.19 72 ILE A C 1
ATOM 604 O O . ILE A 1 72 ? -3.920 -7.106 2.956 1.00 94.19 72 ILE A O 1
ATOM 608 N N . ILE A 1 73 ? -3.612 -4.902 3.230 1.00 92.88 73 ILE A N 1
ATOM 609 C CA . ILE A 1 73 ? -2.262 -4.858 2.639 1.00 92.88 73 ILE A CA 1
ATOM 610 C C . ILE A 1 73 ? -1.306 -5.827 3.352 1.00 92.88 73 ILE A C 1
ATOM 612 O O . ILE A 1 73 ? -0.572 -6.575 2.703 1.00 92.88 73 ILE A O 1
ATOM 616 N N . ALA A 1 74 ? -1.318 -5.849 4.689 1.00 92.69 74 ALA A N 1
ATOM 617 C CA . ALA A 1 74 ? -0.469 -6.742 5.474 1.00 92.69 74 ALA A CA 1
ATOM 618 C C . ALA A 1 74 ? -0.781 -8.221 5.200 1.00 92.69 74 ALA A C 1
ATOM 620 O O . ALA A 1 74 ? 0.133 -9.036 5.057 1.00 92.69 74 ALA A O 1
ATOM 621 N N . LYS A 1 75 ? -2.062 -8.571 5.068 1.00 94.25 75 LYS A N 1
ATOM 622 C CA . LYS A 1 75 ? -2.469 -9.927 4.708 1.00 94.25 75 LYS A CA 1
ATOM 623 C C . LYS A 1 75 ? -2.041 -10.279 3.285 1.00 94.25 75 LYS A C 1
ATOM 625 O O . LYS A 1 75 ? -1.417 -11.320 3.092 1.00 94.25 75 LYS A O 1
ATOM 630 N N . ASP A 1 76 ? -2.354 -9.421 2.321 1.00 94.00 76 ASP A N 1
ATOM 631 C CA . ASP A 1 76 ? -2.207 -9.721 0.897 1.00 94.00 76 ASP A CA 1
ATOM 632 C C . ASP A 1 76 ? -0.736 -9.786 0.468 1.00 94.00 76 ASP A C 1
ATOM 634 O O . ASP A 1 76 ? -0.352 -10.677 -0.288 1.00 94.00 76 ASP A O 1
ATOM 638 N N . PHE A 1 77 ? 0.114 -8.895 0.987 1.00 93.12 77 PHE A N 1
ATOM 639 C CA . PHE A 1 77 ? 1.508 -8.800 0.544 1.00 93.12 77 PHE A CA 1
ATOM 640 C C . PHE A 1 77 ? 2.520 -9.36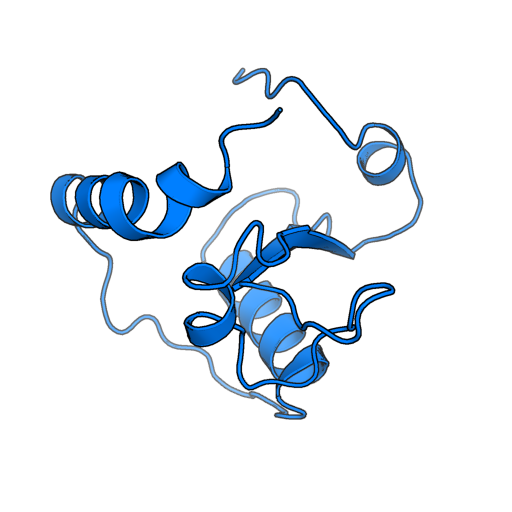5 1.540 1.00 93.12 77 PHE A C 1
ATOM 642 O O . PHE A 1 77 ? 3.564 -9.874 1.119 1.00 93.12 77 PHE A O 1
ATOM 649 N N . LEU A 1 78 ? 2.238 -9.300 2.844 1.00 90.56 78 LEU A N 1
ATOM 650 C CA . LEU A 1 78 ? 3.155 -9.779 3.887 1.00 90.56 78 LEU A CA 1
ATOM 651 C C . LEU A 1 78 ? 2.754 -11.148 4.453 1.00 90.56 78 LEU A C 1
ATOM 653 O O . LEU A 1 78 ? 3.551 -11.757 5.162 1.00 90.56 78 LEU A O 1
ATOM 657 N N . GLY A 1 79 ? 1.549 -11.646 4.153 1.00 91.88 79 GLY A N 1
ATOM 658 C CA . GLY A 1 79 ? 1.033 -12.890 4.733 1.00 91.88 79 GLY A CA 1
ATOM 659 C C . GLY A 1 79 ? 0.788 -12.792 6.241 1.00 91.88 79 GLY A C 1
ATOM 660 O O . GLY A 1 79 ? 0.770 -13.811 6.931 1.00 91.88 79 GLY A O 1
ATOM 661 N N . LEU A 1 80 ? 0.632 -11.574 6.768 1.00 92.31 80 LEU A N 1
ATOM 662 C CA . LEU A 1 80 ? 0.473 -11.318 8.195 1.00 92.31 80 LEU A CA 1
ATOM 663 C C . LEU A 1 80 ? -1.003 -11.137 8.545 1.00 92.31 80 LEU A C 1
ATOM 665 O O . LEU A 1 80 ? -1.721 -10.366 7.912 1.00 92.31 80 LEU A O 1
ATOM 669 N N . TYR A 1 81 ? -1.451 -11.822 9.596 1.00 91.62 81 TYR A N 1
ATOM 670 C CA . TYR A 1 81 ? -2.754 -11.561 10.195 1.00 91.62 81 TYR A CA 1
ATOM 671 C C . TYR A 1 81 ? -2.600 -10.531 11.315 1.00 91.62 81 TYR A C 1
ATOM 673 O O . TYR A 1 81 ? -2.112 -10.843 12.400 1.00 91.62 81 TYR A O 1
ATOM 681 N N . THR A 1 82 ? -2.979 -9.285 11.035 1.00 90.69 82 THR A N 1
ATOM 682 C CA . THR A 1 82 ? -2.793 -8.163 11.962 1.00 90.69 82 THR A CA 1
ATOM 683 C C . THR A 1 82 ? -4.068 -7.887 12.755 1.00 90.69 82 THR A C 1
ATOM 685 O O . THR A 1 82 ? -5.048 -7.358 12.227 1.00 90.69 82 THR A O 1
ATOM 688 N N . GLU A 1 83 ? -4.049 -8.204 14.049 1.00 87.00 83 GLU A N 1
ATOM 689 C CA . GLU A 1 83 ? -5.185 -7.958 14.946 1.00 87.00 83 GLU A CA 1
ATOM 690 C C . GLU A 1 83 ? -5.337 -6.464 15.273 1.00 87.00 83 GLU A C 1
ATOM 692 O O . GLU A 1 83 ? -6.425 -5.891 15.143 1.00 87.00 83 GLU A O 1
ATOM 697 N N . ASN A 1 84 ? -4.228 -5.799 15.609 1.00 90.69 84 ASN A N 1
ATOM 698 C CA . ASN A 1 84 ? -4.217 -4.400 16.022 1.00 90.69 84 ASN A CA 1
ATOM 699 C C . ASN A 1 84 ? -3.356 -3.528 15.098 1.00 90.69 84 ASN A C 1
ATOM 701 O O . ASN A 1 84 ? -2.258 -3.918 14.709 1.00 90.69 84 ASN A O 1
ATOM 705 N N . VAL A 1 85 ? -3.871 -2.343 14.771 1.00 92.31 85 VAL A N 1
ATOM 706 C CA . VAL A 1 85 ? -3.169 -1.297 14.020 1.00 92.31 85 VAL A CA 1
ATOM 707 C C . VAL A 1 85 ? -3.279 -0.010 14.825 1.00 92.31 85 VAL A C 1
ATOM 709 O O . VAL A 1 85 ? -4.383 0.460 15.129 1.00 92.31 85 VAL A O 1
ATOM 712 N N . GLU A 1 86 ? -2.127 0.558 15.158 1.00 92.19 86 GLU A N 1
ATOM 713 C CA . GLU A 1 86 ? -2.002 1.771 15.957 1.00 92.19 86 GLU A CA 1
ATOM 714 C C . GLU A 1 86 ? -1.253 2.835 15.163 1.00 92.19 86 GLU A C 1
ATOM 716 O O . GLU A 1 86 ? -0.263 2.548 14.491 1.00 92.19 86 GLU A O 1
ATOM 721 N N . PHE A 1 87 ? -1.744 4.069 15.239 1.00 88.94 87 PHE A N 1
ATOM 722 C CA . PHE A 1 87 ? -1.030 5.219 14.706 1.00 88.94 87 PHE A CA 1
ATOM 723 C C . PHE A 1 87 ? 0.006 5.632 15.741 1.00 88.94 87 PHE A C 1
ATOM 725 O O . PHE A 1 87 ? -0.353 5.954 16.872 1.00 88.94 87 PHE A O 1
ATOM 732 N N . ILE A 1 88 ? 1.277 5.588 15.355 1.00 91.56 88 ILE A N 1
ATOM 733 C CA . ILE A 1 88 ? 2.386 5.999 16.222 1.00 91.56 88 ILE A CA 1
ATOM 734 C C . ILE A 1 88 ? 2.500 7.526 16.227 1.00 91.56 88 ILE A C 1
ATOM 736 O O . ILE A 1 88 ? 2.745 8.120 17.272 1.00 91.56 88 ILE A O 1
ATOM 740 N N . ASP A 1 89 ? 2.289 8.146 15.066 1.00 89.06 89 ASP A N 1
ATOM 741 C CA . ASP A 1 89 ? 2.314 9.592 14.880 1.00 89.06 89 ASP A CA 1
ATOM 742 C C . ASP A 1 89 ? 1.474 9.986 13.653 1.00 89.06 89 ASP A C 1
ATOM 744 O O . ASP A 1 89 ? 1.112 9.133 12.833 1.00 89.06 89 ASP A O 1
ATOM 748 N N . ILE A 1 90 ? 1.164 11.274 13.531 1.00 87.12 90 ILE A N 1
ATOM 749 C CA . ILE A 1 90 ? 0.555 11.876 12.347 1.00 87.12 90 ILE A CA 1
ATOM 750 C C . ILE A 1 90 ? 1.533 12.935 11.828 1.00 87.12 90 ILE A C 1
ATOM 752 O O . ILE A 1 90 ? 1.730 13.944 12.507 1.00 87.12 90 ILE A O 1
ATOM 756 N N . PRO A 1 91 ? 2.123 12.744 10.634 1.00 89.31 91 PRO A N 1
ATOM 757 C CA . PRO A 1 91 ? 3.084 13.694 10.100 1.00 89.31 91 PRO A CA 1
ATOM 758 C C . PRO A 1 91 ? 2.434 15.061 9.885 1.00 89.31 91 PRO A C 1
ATOM 760 O O . PRO A 1 91 ? 1.258 15.186 9.526 1.00 89.31 91 PRO A O 1
ATOM 763 N N . THR A 1 92 ? 3.228 16.108 10.062 1.00 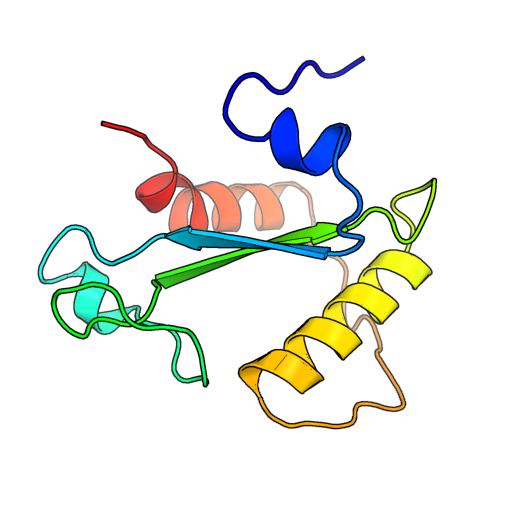94.81 92 THR A N 1
ATOM 764 C CA . THR A 1 92 ? 2.832 17.467 9.705 1.00 94.81 92 THR A CA 1
ATOM 765 C C . THR A 1 92 ? 2.649 17.600 8.193 1.00 94.81 92 THR A C 1
ATOM 767 O O . THR A 1 92 ? 3.093 16.769 7.394 1.00 94.81 92 THR A O 1
ATOM 770 N N . PHE A 1 93 ? 2.008 18.692 7.774 1.00 94.75 93 PHE A N 1
ATOM 771 C CA . PHE A 1 93 ? 1.862 19.003 6.354 1.00 94.75 93 PHE A CA 1
ATOM 772 C C . PHE A 1 93 ? 3.218 19.096 5.637 1.00 94.75 93 PHE A C 1
ATOM 774 O O . PHE A 1 93 ? 3.360 18.551 4.546 1.00 94.75 93 PHE A O 1
ATOM 781 N N . GLU A 1 94 ? 4.217 19.741 6.247 1.00 97.19 94 GLU A N 1
ATOM 782 C CA . GLU A 1 94 ? 5.540 19.904 5.631 1.00 97.19 94 GLU A CA 1
ATOM 783 C C . GLU A 1 94 ? 6.285 18.569 5.510 1.00 97.19 94 GLU A C 1
ATOM 785 O O . GLU A 1 94 ? 6.865 18.291 4.462 1.00 97.19 94 GLU A O 1
ATOM 790 N N . GLU A 1 95 ? 6.210 17.700 6.524 1.00 95.62 95 GLU A N 1
ATOM 791 C CA . GLU A 1 95 ? 6.781 16.344 6.458 1.00 95.62 95 GLU A CA 1
ATOM 792 C C . GLU A 1 95 ? 6.096 15.501 5.379 1.00 95.62 95 GLU A C 1
ATOM 794 O O . GLU A 1 95 ? 6.761 14.846 4.576 1.00 95.62 95 GLU A O 1
ATOM 799 N N . THR A 1 96 ? 4.765 15.575 5.307 1.00 92.00 96 THR A N 1
ATOM 800 C CA . THR A 1 96 ? 3.976 14.872 4.287 1.00 92.00 96 THR A CA 1
ATOM 801 C C . THR A 1 96 ? 4.325 15.364 2.884 1.00 92.00 96 THR A C 1
ATOM 803 O O . THR A 1 96 ? 4.509 14.564 1.968 1.00 92.00 96 THR A O 1
ATOM 806 N N . LYS A 1 97 ? 4.449 16.682 2.700 1.00 94.69 97 LYS A N 1
ATOM 807 C CA . LYS A 1 97 ? 4.824 17.289 1.420 1.00 94.69 97 LYS A CA 1
ATOM 808 C C . LYS A 1 97 ? 6.230 16.871 0.997 1.00 94.69 97 LYS A C 1
ATOM 810 O O . LYS A 1 97 ? 6.426 16.530 -0.167 1.00 94.69 97 LYS A O 1
ATOM 815 N N . LEU A 1 98 ? 7.186 16.885 1.923 1.00 95.81 98 LEU A N 1
ATOM 816 C CA . LEU A 1 98 ? 8.560 16.485 1.643 1.00 95.81 98 LEU A CA 1
ATOM 817 C C . LEU A 1 98 ? 8.630 15.019 1.201 1.00 95.81 98 LEU A C 1
ATOM 819 O O . LEU A 1 98 ? 9.232 14.733 0.168 1.00 95.81 98 LEU A O 1
ATOM 823 N N . SER A 1 99 ? 7.959 14.116 1.925 1.00 90.88 99 SER A N 1
ATOM 824 C CA . SER A 1 99 ? 7.887 12.701 1.541 1.00 90.88 99 SER A CA 1
ATOM 825 C C . SER A 1 99 ? 7.185 12.516 0.192 1.00 90.88 99 SER A C 1
ATOM 827 O O . SER A 1 99 ? 7.683 11.798 -0.668 1.00 90.88 99 SER A O 1
ATOM 829 N N . TYR A 1 100 ? 6.095 13.242 -0.085 1.00 90.38 100 TYR A N 1
ATOM 830 C CA . TYR A 1 100 ? 5.481 13.221 -1.415 1.00 90.38 100 TYR A CA 1
ATOM 831 C C . TYR A 1 100 ? 6.476 13.627 -2.511 1.00 90.38 100 TYR A C 1
ATOM 833 O O . TYR A 1 100 ? 6.574 12.944 -3.526 1.00 90.38 100 TYR A O 1
ATOM 841 N N . GLU A 1 101 ? 7.213 14.725 -2.339 1.00 93.12 101 GLU A N 1
ATOM 842 C CA . GLU A 1 101 ? 8.128 15.241 -3.364 1.00 93.12 101 GLU A CA 1
ATOM 843 C C . GLU A 1 101 ? 9.335 14.329 -3.616 1.00 93.12 101 GLU A C 1
ATOM 845 O O . GLU A 1 101 ? 9.794 14.249 -4.758 1.00 93.12 101 GLU A O 1
ATOM 850 N N . GLN A 1 102 ? 9.840 13.662 -2.578 1.00 89.75 102 GLN A N 1
ATOM 851 C CA . GLN A 1 102 ? 11.047 12.834 -2.643 1.00 89.75 102 GLN A CA 1
ATOM 852 C C . GLN A 1 102 ? 10.757 11.369 -2.961 1.00 89.75 102 GLN A C 1
ATOM 854 O O . GLN A 1 102 ? 11.506 10.746 -3.718 1.00 89.75 102 GLN A O 1
ATOM 859 N N . ASP A 1 103 ? 9.677 10.837 -2.397 1.00 87.38 103 ASP A N 1
ATOM 860 C CA . ASP A 1 103 ? 9.402 9.409 -2.410 1.00 87.38 103 ASP A CA 1
ATOM 861 C C . ASP A 1 103 ? 8.359 9.078 -3.471 1.00 87.38 103 ASP A C 1
ATOM 863 O O . ASP A 1 103 ? 8.604 8.206 -4.284 1.00 87.38 103 ASP A O 1
ATOM 867 N N . TYR A 1 104 ? 7.235 9.794 -3.552 1.00 86.00 104 TYR A N 1
ATOM 868 C CA . TYR A 1 104 ? 6.139 9.408 -4.453 1.00 86.00 104 TYR A CA 1
ATOM 869 C C . TYR A 1 104 ? 6.193 10.113 -5.816 1.00 86.00 104 TYR A C 1
ATOM 871 O O . TYR A 1 104 ? 6.244 9.465 -6.859 1.00 86.00 104 TYR A O 1
ATOM 879 N N . LYS A 1 105 ? 6.252 11.450 -5.834 1.00 88.19 105 LYS A N 1
ATOM 880 C CA . LYS A 1 105 ? 6.205 12.295 -7.041 1.00 88.19 105 LYS A CA 1
ATOM 881 C C . LYS A 1 105 ? 7.146 11.849 -8.166 1.00 88.19 105 LY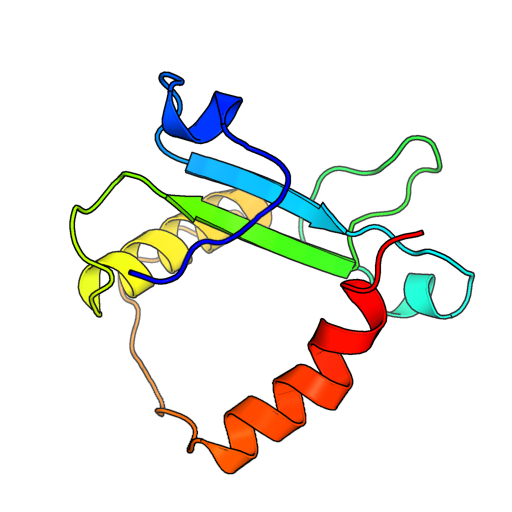S A C 1
ATOM 883 O O . LYS A 1 105 ? 6.709 11.915 -9.318 1.00 88.19 105 LYS A O 1
ATOM 888 N N . PRO A 1 106 ? 8.391 11.394 -7.909 1.00 87.25 106 PRO A N 1
ATOM 889 C CA . PRO A 1 106 ? 9.262 10.939 -8.983 1.00 87.25 106 PRO A CA 1
ATOM 890 C C . PRO A 1 106 ? 8.662 9.797 -9.802 1.00 87.25 106 PRO A C 1
ATOM 892 O O . PRO A 1 106 ? 8.982 9.710 -10.978 1.00 87.25 106 PRO A O 1
ATOM 895 N N . PHE A 1 107 ? 7.783 8.975 -9.227 1.00 83.31 107 PHE A N 1
ATOM 896 C CA . PHE A 1 107 ? 7.223 7.764 -9.840 1.00 83.31 107 PHE A CA 1
ATOM 897 C C . PHE A 1 107 ? 5.825 7.961 -10.439 1.00 83.31 107 PHE A C 1
ATOM 899 O O . PHE A 1 107 ? 5.331 7.084 -11.139 1.00 83.31 107 PHE A O 1
ATOM 906 N N . VAL A 1 108 ? 5.197 9.107 -10.173 1.00 79.00 108 VAL A N 1
ATOM 907 C CA . VAL A 1 108 ? 3.779 9.383 -10.488 1.00 79.00 108 VAL A CA 1
ATOM 908 C C . VAL A 1 108 ? 3.638 10.231 -11.745 1.00 79.00 108 VAL A C 1
ATOM 910 O O . VAL A 1 108 ? 2.554 10.350 -12.309 1.00 79.00 108 VAL A O 1
ATOM 913 N N . ASN A 1 109 ? 4.745 10.800 -12.222 1.00 62.66 109 ASN A N 1
ATOM 914 C CA . ASN A 1 109 ? 4.767 11.461 -13.513 1.00 62.66 109 ASN A CA 1
ATOM 915 C C . ASN A 1 109 ? 4.733 10.419 -14.635 1.00 62.66 109 ASN A C 1
ATOM 917 O O . ASN A 1 109 ? 5.692 9.682 -14.869 1.00 62.66 109 ASN A O 1
ATOM 921 N N . GLU A 1 110 ? 3.573 10.403 -15.283 1.00 50.03 110 GLU A N 1
ATOM 922 C CA . GLU A 1 110 ? 3.219 9.686 -16.496 1.00 50.03 110 GLU A CA 1
ATOM 923 C C . GLU A 1 110 ? 4.152 10.034 -17.667 1.00 50.03 110 GLU A C 1
ATOM 925 O O . GLU A 1 110 ? 4.723 11.125 -17.731 1.00 50.03 110 GLU A O 1
ATOM 930 N N . ASN A 1 111 ? 4.276 9.077 -18.589 1.00 39.44 111 ASN A N 1
ATOM 931 C CA . ASN A 1 111 ? 4.745 9.288 -19.960 1.00 39.44 111 ASN A CA 1
ATOM 932 C C . ASN A 1 111 ? 4.115 10.520 -20.625 1.00 39.44 111 ASN A C 1
ATOM 934 O O . ASN A 1 111 ? 2.889 10.712 -20.450 1.00 39.44 111 ASN A O 1
#

Foldseek 3Di:
DDDDDDDDPVVVPDPDQKDKDFQWDPDPVLQVQADPWQADADPVRGHGSDIDMDGPPDPDDDPVVVFVVVQVCCCPTVVDRDPDDDDPDDDDPVRVVVCCVPRPVVRPDDD

pLDDT: mean 85.01, std 14.91, range [27.38, 97.19]

Organism: NCBI:txid189425